Protein AF-A0AAP8N8U8-F1 (afdb_monomer)

Sequence (125 aa):
LFHNEILDEIDDYITFLRDANVDAIVFGDPAVLMSVRQIAPNMQLHWNTETTATNWFTCNYWGKRGAKRAVLARELSFEAVTEMKENAEVEIEVQVHGMTCMFQSKRSLVGNYFEYQGKNMEVIE

Mean predicted aligned error: 7.37 Å

Nearest PDB structures (foldseek):
  1so4-assembly1_B  TM=5.449E-01  e=4.226E-03  Escherichia coli
  3exr-assembly2_B  TM=5.591E-01  e=8.675E-03  Streptococcus mutans
  1q6q-assembly1_A  TM=5.051E-01  e=2.855E-03  Escherichia coli
  3f4w-assembly1_B  TM=5.907E-01  e=3.004E-02  Salmonella enterica subsp. enterica serovar Typhimurium
  7z8v-assembly1_F  TM=4.101E-01  e=6.489E-01  Homo sapiens

Foldseek 3Di:
DDDPVCLVVLLVVLLVCVVVVDQADEDADVSNLVSCCPRPVPHAYEYEPQAPQQAQVVQVVVVVSRHQEYEHHQPDDPVSLVVSVVRHPHHYHYDPDDDGDDPDPLDDPVQVVCVVVVHHDPPDD

Secondary structure (DSSP, 8-state):
---GGGTTTHHHHHHHHHHTT-SEEEE-SHHHHHHHHHH-TTSEEEE--SS---SHHHHHHHHTTTEEEEEPPTT--HHHHHHHHHH-SSEEE---SS--------SSHHHHHHHHTT-------

Solvent-accessible surface area (backbone atoms only — not comparable to full-atom values): 7676 Å² total; per-residue (Å²): 130,86,52,80,91,56,54,79,52,49,58,61,50,52,50,52,43,57,76,70,62,60,79,61,48,79,40,65,51,67,68,56,59,60,45,36,58,75,79,41,68,84,61,39,28,32,39,41,65,69,68,72,42,78,51,32,68,62,42,33,56,41,28,78,73,58,28,52,28,30,37,41,23,76,88,59,50,72,67,54,54,50,57,34,58,75,67,32,84,33,46,77,44,72,79,87,77,81,91,73,93,73,84,70,80,89,77,50,75,66,60,57,52,34,51,75,70,75,41,91,73,86,80,80,128

Structure (mmCIF, N/CA/C/O backbone):
data_AF-A0AAP8N8U8-F1
#
_entry.id   AF-A0AAP8N8U8-F1
#
loop_
_atom_site.group_PDB
_atom_site.id
_atom_site.type_symbol
_atom_site.label_atom_id
_atom_site.label_alt_id
_atom_site.label_comp_id
_atom_site.label_asym_id
_atom_site.label_entity_id
_atom_site.label_seq_id
_atom_site.pdbx_PDB_ins_code
_atom_site.Cartn_x
_atom_site.Cartn_y
_atom_site.Cartn_z
_atom_site.occupancy
_atom_site.B_iso_or_equiv
_atom_site.auth_seq_id
_atom_site.auth_comp_id
_atom_site.auth_asym_id
_atom_site.auth_atom_id
_atom_site.pdbx_PDB_model_num
ATOM 1 N N . LEU A 1 1 ? 11.156 -5.871 1.534 1.00 68.75 1 LEU A N 1
ATOM 2 C CA . LEU A 1 1 ? 11.842 -4.589 1.266 1.00 68.75 1 LEU A CA 1
ATOM 3 C C . LEU A 1 1 ? 12.738 -4.825 0.076 1.00 68.75 1 LEU A C 1
ATOM 5 O O . LEU A 1 1 ? 13.360 -5.886 0.043 1.00 68.75 1 LEU A O 1
ATOM 9 N N . PHE A 1 2 ? 12.741 -3.920 -0.897 1.00 85.88 2 PHE A N 1
ATOM 10 C CA . PHE A 1 2 ? 13.626 -4.079 -2.046 1.00 85.88 2 PHE A CA 1
ATOM 11 C C . PHE A 1 2 ? 15.038 -3.632 -1.658 1.00 85.88 2 PHE A C 1
ATOM 13 O O . PHE A 1 2 ? 15.226 -2.542 -1.122 1.00 85.88 2 PHE A O 1
ATOM 20 N N . HIS A 1 3 ? 16.026 -4.499 -1.871 1.00 89.19 3 HIS A N 1
ATOM 21 C CA . HIS A 1 3 ? 17.435 -4.137 -1.725 1.00 89.19 3 HIS A CA 1
ATOM 22 C C . HIS A 1 3 ? 17.929 -3.466 -3.013 1.00 89.19 3 HIS A C 1
ATOM 24 O O . HIS A 1 3 ? 17.348 -3.675 -4.073 1.00 89.19 3 HIS A O 1
ATOM 30 N N . ASN A 1 4 ? 19.002 -2.674 -2.935 1.00 91.75 4 ASN A N 1
ATOM 31 C CA . ASN A 1 4 ? 19.485 -1.878 -4.074 1.00 91.75 4 ASN A CA 1
ATOM 32 C C . ASN A 1 4 ? 19.727 -2.707 -5.346 1.00 91.75 4 ASN A C 1
ATOM 34 O O . ASN A 1 4 ? 19.463 -2.224 -6.437 1.00 91.75 4 ASN A O 1
ATOM 38 N N . GLU A 1 5 ? 20.180 -3.953 -5.192 1.00 90.38 5 GLU A N 1
ATOM 39 C CA . GLU A 1 5 ? 20.501 -4.870 -6.294 1.00 90.38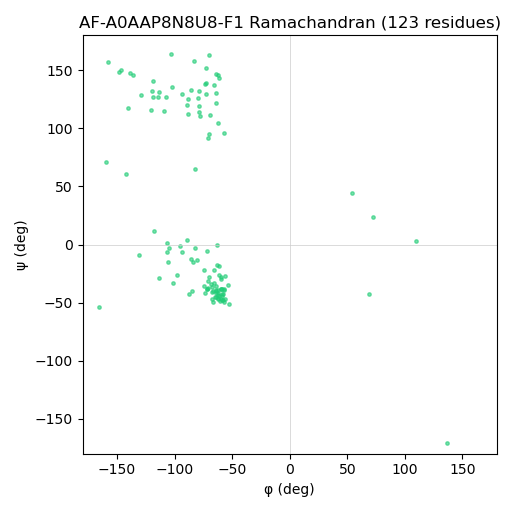 5 GLU A CA 1
ATOM 40 C C . GLU A 1 5 ? 19.305 -5.201 -7.194 1.00 90.38 5 GLU A C 1
ATOM 42 O O . GLU A 1 5 ? 19.501 -5.507 -8.361 1.00 90.38 5 GLU A O 1
ATOM 47 N N . ILE A 1 6 ? 18.080 -5.121 -6.665 1.00 87.75 6 ILE A N 1
ATOM 48 C CA . ILE A 1 6 ? 16.853 -5.465 -7.399 1.00 87.75 6 ILE A CA 1
ATOM 49 C C . ILE A 1 6 ? 16.036 -4.234 -7.803 1.00 87.75 6 ILE A C 1
ATOM 51 O O . ILE A 1 6 ? 14.959 -4.381 -8.372 1.00 87.75 6 ILE A O 1
ATOM 55 N N . LEU A 1 7 ? 16.509 -3.018 -7.498 1.00 89.50 7 LEU A N 1
ATOM 56 C CA . LEU A 1 7 ? 15.782 -1.791 -7.845 1.00 89.50 7 LEU A CA 1
ATOM 57 C C . LEU A 1 7 ? 15.726 -1.569 -9.357 1.00 89.50 7 LEU A C 1
ATOM 59 O O . LEU A 1 7 ? 14.688 -1.141 -9.856 1.00 89.50 7 LEU A O 1
ATOM 63 N N . ASP A 1 8 ? 16.800 -1.913 -10.070 1.00 88.75 8 ASP A N 1
ATOM 64 C CA . ASP A 1 8 ? 16.888 -1.746 -11.525 1.00 88.75 8 ASP A CA 1
ATOM 65 C C . ASP A 1 8 ? 15.891 -2.653 -12.277 1.00 88.75 8 ASP A C 1
ATOM 67 O O . ASP A 1 8 ? 15.487 -2.340 -13.393 1.00 88.75 8 ASP A O 1
ATOM 71 N N . GLU A 1 9 ? 15.430 -3.745 -11.656 1.00 92.75 9 GLU A N 1
ATOM 72 C CA . GLU A 1 9 ? 14.466 -4.686 -12.250 1.00 92.75 9 GLU A CA 1
ATOM 73 C C . GLU A 1 9 ? 12.997 -4.248 -12.085 1.00 92.75 9 GLU A C 1
ATOM 75 O O . GLU A 1 9 ? 12.101 -4.784 -12.745 1.00 92.75 9 GLU A O 1
ATOM 80 N N . ILE A 1 10 ? 12.715 -3.282 -11.201 1.00 94.25 10 ILE A N 1
ATOM 81 C CA . ILE A 1 10 ? 11.338 -2.870 -10.880 1.00 94.25 10 ILE A CA 1
ATOM 82 C C . ILE A 1 10 ? 10.648 -2.260 -12.108 1.00 94.25 10 ILE A C 1
ATOM 84 O O . ILE A 1 10 ? 9.474 -2.540 -12.362 1.00 94.25 10 ILE A O 1
ATOM 88 N N . ASP A 1 11 ? 11.381 -1.461 -12.878 1.00 95.00 11 ASP A N 1
ATOM 89 C CA . ASP A 1 11 ? 10.878 -0.737 -14.046 1.00 95.00 11 ASP A CA 1
ATOM 90 C C . ASP A 1 11 ? 10.431 -1.692 -15.165 1.00 95.00 11 ASP A C 1
ATOM 92 O O . ASP A 1 11 ? 9.329 -1.557 -15.719 1.00 95.00 11 ASP A O 1
ATOM 96 N N . ASP A 1 12 ? 11.248 -2.709 -15.445 1.00 95.56 12 ASP A N 1
ATOM 97 C CA . ASP A 1 12 ? 10.942 -3.759 -16.418 1.00 95.56 12 ASP A CA 1
ATOM 98 C C . ASP A 1 12 ? 9.725 -4.579 -15.973 1.00 95.56 12 ASP A C 1
ATOM 100 O O . ASP A 1 12 ? 8.821 -4.859 -16.769 1.00 95.56 12 ASP A O 1
ATOM 104 N N . TYR A 1 13 ? 9.637 -4.904 -14.680 1.00 96.00 13 TYR A N 1
ATOM 105 C CA . TYR A 1 13 ? 8.502 -5.651 -14.146 1.00 96.00 13 TYR A CA 1
ATOM 106 C C . TYR A 1 13 ? 7.195 -4.847 -14.186 1.00 96.00 13 TYR A C 1
ATOM 108 O O . TYR A 1 13 ? 6.151 -5.376 -14.569 1.00 96.00 13 TYR A O 1
ATOM 116 N N . ILE A 1 14 ? 7.223 -3.551 -13.865 1.00 97.00 14 ILE A N 1
ATOM 117 C CA . ILE A 1 14 ? 6.046 -2.673 -13.981 1.00 97.00 14 ILE A CA 1
ATOM 118 C C . ILE A 1 14 ? 5.602 -2.538 -15.438 1.00 97.00 14 ILE A C 1
ATOM 120 O O . ILE A 1 14 ? 4.399 -2.551 -15.711 1.00 97.00 14 ILE A O 1
ATOM 124 N N . THR A 1 15 ? 6.549 -2.439 -16.372 1.00 96.94 15 THR A N 1
ATOM 125 C CA . THR A 1 15 ? 6.260 -2.421 -17.813 1.00 96.94 15 THR A CA 1
ATOM 126 C C . THR A 1 15 ? 5.528 -3.695 -18.226 1.00 96.94 15 THR A C 1
ATOM 128 O O . THR A 1 15 ? 4.466 -3.617 -18.845 1.00 96.94 15 THR A O 1
ATOM 131 N N . PHE A 1 16 ? 6.027 -4.856 -17.798 1.00 97.56 16 PHE A N 1
ATOM 132 C CA . PHE A 1 16 ? 5.369 -6.140 -18.027 1.00 97.56 16 PHE A CA 1
ATOM 133 C C . PHE A 1 16 ? 3.942 -6.178 -17.456 1.00 97.56 16 PHE A C 1
ATOM 135 O O . PHE A 1 16 ? 3.011 -6.564 -18.161 1.00 97.56 16 PHE A O 1
ATOM 142 N N . LEU A 1 17 ? 3.741 -5.743 -16.206 1.00 97.69 17 LEU A N 1
ATOM 143 C CA . LEU A 1 17 ? 2.419 -5.727 -15.565 1.00 97.69 17 LEU A CA 1
ATOM 144 C C . LEU A 1 17 ? 1.429 -4.812 -16.294 1.00 97.69 17 LEU A C 1
ATOM 146 O O . LEU A 1 17 ? 0.265 -5.173 -16.479 1.00 97.69 17 LEU A O 1
ATOM 150 N N . ARG A 1 18 ? 1.889 -3.635 -16.731 1.00 96.75 18 ARG A N 1
ATOM 151 C CA . ARG A 1 18 ? 1.090 -2.706 -17.537 1.00 96.75 18 ARG A CA 1
ATOM 152 C C . ARG A 1 18 ? 0.659 -3.357 -18.848 1.00 96.75 18 ARG A C 1
ATOM 154 O O . ARG A 1 18 ? -0.518 -3.295 -19.184 1.00 96.75 18 ARG A O 1
ATOM 161 N N . ASP A 1 19 ? 1.584 -3.985 -19.566 1.00 97.38 19 ASP A N 1
ATOM 162 C CA . ASP A 1 19 ? 1.308 -4.593 -20.873 1.00 97.38 19 ASP A CA 1
ATOM 163 C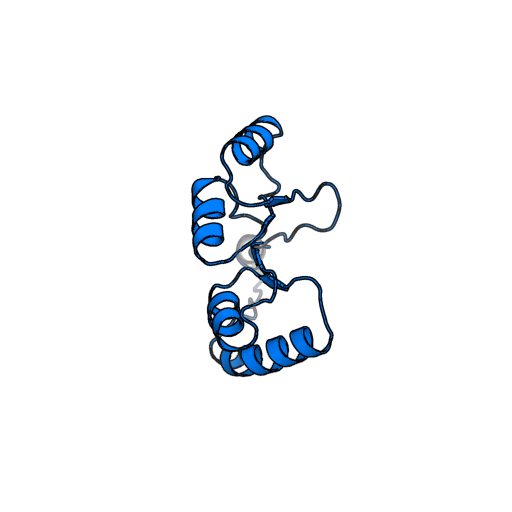 C . ASP A 1 19 ? 0.420 -5.846 -20.747 1.00 97.38 19 ASP A C 1
ATOM 165 O O . ASP A 1 19 ? -0.382 -6.143 -21.635 1.00 97.38 19 ASP A O 1
ATOM 169 N N . ALA A 1 20 ? 0.488 -6.532 -19.602 1.00 97.88 20 ALA A N 1
ATOM 170 C CA . ALA A 1 20 ? -0.437 -7.595 -19.218 1.00 97.88 20 ALA A CA 1
ATOM 171 C C . ALA A 1 20 ? -1.845 -7.089 -18.834 1.00 97.88 20 ALA A C 1
ATOM 173 O O . ALA A 1 20 ? -2.735 -7.910 -18.617 1.00 97.88 20 ALA A O 1
ATOM 174 N N . ASN A 1 21 ? -2.066 -5.769 -18.773 1.00 96.94 21 ASN A N 1
ATOM 175 C CA . ASN A 1 21 ? -3.319 -5.122 -18.368 1.00 96.94 21 ASN A CA 1
ATOM 176 C C . ASN A 1 21 ? -3.829 -5.577 -16.991 1.00 96.94 21 ASN A C 1
ATOM 178 O O . ASN A 1 21 ? -5.018 -5.850 -16.829 1.00 96.94 21 ASN A O 1
ATOM 182 N N . VAL A 1 22 ? -2.944 -5.663 -15.993 1.00 97.56 22 VAL A N 1
ATOM 183 C CA . VAL A 1 22 ? -3.393 -5.888 -14.610 1.00 97.56 22 VAL A CA 1
ATOM 184 C C . VAL A 1 22 ? -4.234 -4.709 -14.113 1.00 97.56 22 VAL A C 1
ATOM 186 O O . VAL A 1 22 ? -3.967 -3.558 -14.458 1.00 97.56 22 VAL A O 1
ATOM 189 N N . ASP A 1 23 ? -5.228 -4.985 -13.267 1.00 97.62 23 ASP A N 1
ATOM 190 C CA . ASP A 1 23 ? -6.129 -3.946 -12.752 1.00 97.62 23 ASP A CA 1
ATOM 191 C C . ASP A 1 23 ? -5.440 -2.999 -11.758 1.00 97.62 23 ASP A C 1
ATOM 193 O O . ASP A 1 23 ? -5.720 -1.798 -11.723 1.00 97.62 23 ASP A O 1
ATOM 197 N N . ALA A 1 24 ? -4.550 -3.545 -10.924 1.00 97.62 24 ALA A N 1
ATOM 198 C CA . ALA A 1 24 ? -3.839 -2.803 -9.893 1.00 97.62 24 ALA A CA 1
ATOM 199 C C . ALA A 1 24 ? -2.541 -3.502 -9.469 1.00 97.62 24 ALA A C 1
ATOM 201 O O . ALA A 1 24 ? -2.410 -4.724 -9.557 1.00 97.62 24 ALA A O 1
ATOM 202 N N . ILE A 1 25 ? -1.611 -2.721 -8.921 1.00 97.75 25 ILE A N 1
ATOM 203 C CA . ILE A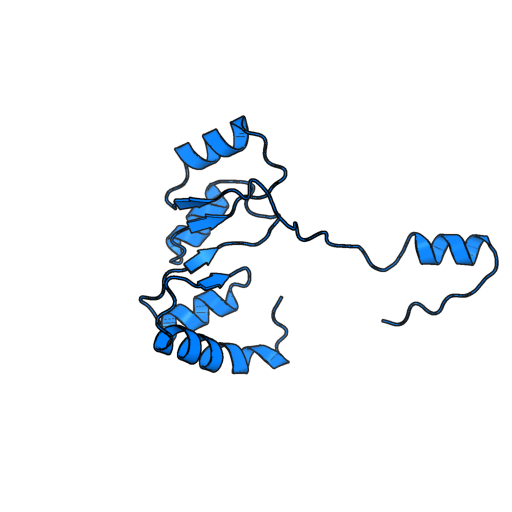 1 25 ? -0.402 -3.211 -8.253 1.00 97.75 25 ILE A CA 1
ATOM 204 C C . ILE A 1 25 ? -0.555 -3.008 -6.745 1.00 97.75 25 ILE A C 1
ATOM 206 O O . ILE A 1 25 ? -0.809 -1.898 -6.270 1.00 97.75 25 ILE A O 1
ATOM 210 N N . VAL A 1 26 ? -0.362 -4.084 -5.981 1.00 96.56 26 VAL A N 1
ATOM 211 C CA . VAL A 1 26 ? -0.265 -4.024 -4.519 1.00 96.56 26 VAL A CA 1
ATOM 212 C C . VAL A 1 26 ? 1.191 -3.772 -4.142 1.00 96.56 26 VAL A C 1
ATOM 214 O O . VAL A 1 26 ? 2.075 -4.516 -4.564 1.00 96.56 26 VAL A O 1
ATOM 217 N N . PHE A 1 27 ? 1.455 -2.732 -3.355 1.00 95.25 27 PHE A N 1
ATOM 218 C CA . PHE A 1 27 ? 2.816 -2.335 -3.002 1.00 95.25 27 PHE A CA 1
ATOM 219 C C . PHE A 1 27 ? 2.948 -1.991 -1.516 1.00 95.25 27 PHE A C 1
ATOM 221 O O . PHE A 1 27 ? 2.049 -1.404 -0.916 1.00 95.25 27 PHE A O 1
ATOM 228 N N . GLY A 1 28 ? 4.110 -2.304 -0.943 1.00 93.25 28 GLY A N 1
ATOM 229 C CA . GLY A 1 28 ? 4.505 -1.844 0.392 1.00 93.25 28 GLY A CA 1
ATOM 230 C C . GLY A 1 28 ? 5.690 -0.875 0.373 1.00 93.25 28 GLY A C 1
ATOM 231 O O . GLY A 1 28 ? 5.793 -0.009 1.238 1.00 93.25 28 GLY A O 1
ATOM 232 N N . ASP A 1 29 ? 6.572 -1.003 -0.621 1.00 93.12 29 ASP A N 1
ATOM 233 C CA . ASP A 1 29 ? 7.813 -0.236 -0.722 1.00 93.12 29 ASP A CA 1
ATOM 234 C C . ASP A 1 29 ? 7.627 1.031 -1.587 1.00 93.12 29 ASP A C 1
ATOM 236 O O . ASP A 1 29 ? 7.117 0.926 -2.709 1.00 93.12 29 ASP A O 1
ATOM 240 N N . PRO A 1 30 ? 8.036 2.226 -1.113 1.00 93.31 30 PRO A N 1
ATOM 241 C CA . PRO A 1 30 ? 7.902 3.473 -1.864 1.00 93.31 30 PRO A CA 1
ATOM 242 C C . PRO A 1 30 ? 8.565 3.463 -3.250 1.00 93.31 30 PRO A C 1
ATOM 244 O O . PRO A 1 30 ? 8.100 4.192 -4.130 1.00 93.31 30 PRO A O 1
ATOM 247 N N . ALA A 1 31 ? 9.614 2.656 -3.459 1.00 94.12 31 ALA A N 1
ATOM 248 C CA . ALA A 1 31 ? 10.310 2.563 -4.745 1.00 94.12 31 ALA A CA 1
ATOM 249 C C . ALA A 1 31 ? 9.354 2.178 -5.888 1.00 94.12 31 ALA A C 1
ATOM 251 O O . ALA A 1 31 ? 9.408 2.767 -6.967 1.00 94.12 31 ALA A O 1
ATOM 252 N N . VAL A 1 32 ? 8.394 1.284 -5.617 1.00 95.19 32 VAL A N 1
ATOM 253 C CA . VAL A 1 32 ? 7.372 0.868 -6.592 1.00 95.19 32 VAL A CA 1
ATOM 254 C C . VAL A 1 32 ? 6.498 2.050 -7.000 1.00 95.19 32 VAL A C 1
ATOM 256 O O . VAL A 1 32 ? 6.282 2.284 -8.183 1.00 95.19 32 VAL A O 1
ATOM 259 N N . LEU A 1 33 ? 6.024 2.846 -6.036 1.00 95.19 33 LEU A N 1
ATOM 260 C CA . LEU A 1 33 ? 5.195 4.018 -6.328 1.00 95.19 33 LEU A CA 1
ATOM 261 C C . LEU A 1 33 ? 5.953 5.058 -7.162 1.00 95.19 33 LEU A C 1
ATOM 263 O O . LEU A 1 33 ? 5.371 5.684 -8.049 1.00 95.19 33 LEU A O 1
ATOM 267 N N . MET A 1 34 ? 7.238 5.263 -6.868 1.00 93.94 34 MET A N 1
ATOM 268 C CA . MET A 1 34 ? 8.087 6.197 -7.609 1.00 93.94 34 MET A CA 1
ATOM 269 C C . MET A 1 34 ? 8.268 5.755 -9.065 1.00 93.94 34 MET A C 1
ATOM 271 O O . MET A 1 34 ? 8.095 6.582 -9.959 1.00 93.94 34 MET A O 1
ATOM 275 N N . SER A 1 35 ? 8.532 4.468 -9.292 1.00 95.19 35 SER A N 1
ATOM 276 C CA . SER A 1 35 ? 8.689 3.890 -10.630 1.00 95.19 35 SER A CA 1
ATOM 277 C C . SER A 1 35 ? 7.375 3.888 -11.428 1.00 95.19 35 SER A C 1
ATOM 279 O O . SER A 1 35 ? 7.311 4.402 -12.549 1.00 95.19 35 SER A O 1
ATOM 281 N N . VAL A 1 36 ? 6.264 3.448 -10.820 1.00 96.69 36 VAL A N 1
ATOM 282 C CA . VAL A 1 36 ? 4.938 3.435 -11.470 1.00 96.69 36 VAL A CA 1
ATOM 283 C C . VAL A 1 36 ? 4.533 4.828 -11.949 1.00 96.69 36 VAL A C 1
ATOM 285 O O . VAL A 1 36 ? 4.012 4.969 -13.054 1.00 96.69 36 VAL A O 1
ATOM 288 N N . ARG A 1 37 ? 4.818 5.881 -11.174 1.00 94.38 37 ARG A N 1
ATOM 289 C CA . ARG A 1 37 ? 4.537 7.268 -11.582 1.00 94.38 37 ARG A CA 1
ATOM 290 C C . ARG A 1 37 ? 5.250 7.690 -12.867 1.00 94.38 37 ARG A C 1
ATOM 292 O O . ARG A 1 37 ? 4.746 8.576 -13.552 1.00 94.38 37 ARG A O 1
ATOM 299 N N . GLN A 1 38 ? 6.403 7.103 -13.173 1.00 93.44 38 GLN A N 1
ATOM 300 C CA . GLN A 1 38 ? 7.169 7.411 -14.378 1.00 93.44 38 GLN A CA 1
ATOM 301 C C . GLN A 1 38 ? 6.722 6.553 -15.568 1.00 93.44 38 GLN A C 1
ATOM 303 O O . GLN A 1 38 ? 6.559 7.075 -16.668 1.00 93.44 38 GLN A O 1
ATOM 308 N N . ILE A 1 39 ? 6.485 5.258 -15.346 1.00 94.69 39 ILE A N 1
ATOM 309 C CA . ILE A 1 39 ? 6.356 4.259 -16.424 1.00 94.69 39 ILE A CA 1
ATOM 310 C C . ILE A 1 39 ? 4.900 3.891 -16.732 1.00 94.69 39 ILE A C 1
ATOM 312 O O . ILE A 1 39 ? 4.541 3.591 -17.876 1.00 94.69 39 ILE A O 1
ATOM 316 N N . ALA A 1 40 ? 4.044 3.907 -15.714 1.00 95.88 40 ALA A N 1
ATOM 317 C CA . ALA A 1 40 ? 2.647 3.501 -15.802 1.00 95.88 40 ALA A CA 1
ATOM 318 C C . ALA A 1 40 ? 1.751 4.414 -14.938 1.00 95.88 40 ALA A C 1
ATOM 320 O O . ALA A 1 40 ? 1.071 3.931 -14.035 1.00 95.88 40 ALA A O 1
ATOM 321 N N . PRO A 1 41 ? 1.695 5.736 -15.204 1.00 94.38 41 PRO A N 1
ATOM 322 C CA . PRO A 1 41 ? 1.054 6.717 -14.315 1.00 94.38 41 PRO A CA 1
ATOM 323 C C . PRO A 1 41 ? -0.451 6.501 -14.087 1.00 94.38 41 PRO A C 1
ATOM 325 O O . PRO A 1 41 ? -1.008 7.034 -13.131 1.00 94.38 41 PRO A O 1
ATOM 328 N N . ASN A 1 42 ? -1.109 5.727 -14.954 1.00 94.56 42 ASN A N 1
ATOM 329 C CA . ASN A 1 42 ? -2.530 5.390 -14.844 1.00 94.56 42 ASN A CA 1
ATOM 330 C C . ASN A 1 42 ? -2.792 4.065 -14.101 1.00 94.56 42 ASN A C 1
ATOM 332 O O . ASN A 1 42 ? -3.952 3.729 -13.856 1.00 94.56 42 ASN A O 1
ATOM 336 N N . MET A 1 43 ? -1.745 3.305 -13.761 1.00 97.50 43 MET A N 1
ATOM 337 C CA . MET A 1 43 ? -1.857 2.044 -13.028 1.00 97.50 43 MET A CA 1
ATOM 338 C C . MET A 1 43 ? -2.413 2.301 -11.626 1.00 97.50 43 MET A C 1
ATOM 340 O O . MET A 1 43 ? -1.924 3.175 -10.906 1.00 97.50 43 MET A O 1
ATOM 344 N N . GLN A 1 44 ? -3.439 1.548 -11.227 1.00 97.56 44 GLN A N 1
ATOM 345 C CA . GLN A 1 44 ? -4.007 1.692 -9.889 1.00 97.56 44 GLN A CA 1
ATOM 346 C C . GLN A 1 44 ? -3.057 1.078 -8.856 1.00 97.56 44 GLN A C 1
ATOM 348 O O . GLN A 1 44 ? -2.487 0.010 -9.073 1.00 97.56 44 GLN A O 1
ATOM 353 N N . LEU A 1 45 ? -2.884 1.757 -7.721 1.00 97.94 45 LEU A N 1
ATOM 354 C CA . LEU A 1 45 ? -1.978 1.320 -6.661 1.00 97.94 45 LEU A CA 1
ATOM 355 C C . LEU A 1 45 ? -2.726 1.067 -5.360 1.00 97.94 45 LEU A C 1
ATOM 357 O O . LEU A 1 45 ? -3.430 1.946 -4.857 1.00 97.94 45 LEU A O 1
ATOM 361 N N . HIS A 1 46 ? -2.540 -0.122 -4.795 1.00 97.94 46 HIS A N 1
ATOM 362 C CA . HIS A 1 46 ? -3.077 -0.505 -3.494 1.00 97.94 46 HIS A CA 1
ATOM 363 C C . HIS A 1 46 ? -1.924 -0.600 -2.499 1.00 97.94 46 HIS A C 1
ATOM 365 O O . HIS A 1 46 ? -1.027 -1.428 -2.639 1.00 97.94 46 HIS A O 1
ATOM 371 N N . TRP A 1 47 ? -1.928 0.270 -1.499 1.00 97.12 47 TRP A N 1
ATOM 372 C CA . TRP A 1 47 ? -0.909 0.257 -0.464 1.00 97.12 47 TRP A CA 1
ATOM 373 C C . TRP A 1 47 ? -1.204 -0.854 0.550 1.00 97.12 47 TRP A C 1
ATOM 375 O O . TRP A 1 47 ? -2.256 -0.845 1.188 1.00 97.12 47 TRP A O 1
ATOM 385 N N . ASN A 1 48 ? -0.283 -1.806 0.696 1.00 95.00 48 ASN A N 1
ATOM 386 C C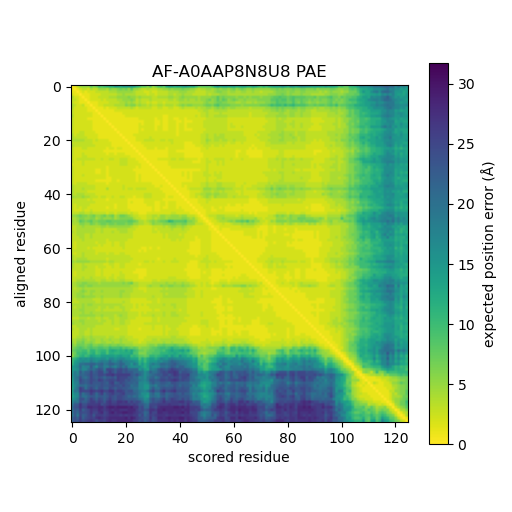A . ASN A 1 48 ? -0.349 -2.883 1.679 1.00 95.00 48 ASN A CA 1
ATOM 387 C C . ASN A 1 48 ? 1.042 -3.153 2.264 1.00 95.00 48 ASN A C 1
ATOM 389 O O . ASN A 1 48 ? 1.966 -3.574 1.567 1.00 95.00 48 ASN A O 1
ATOM 393 N N . THR A 1 4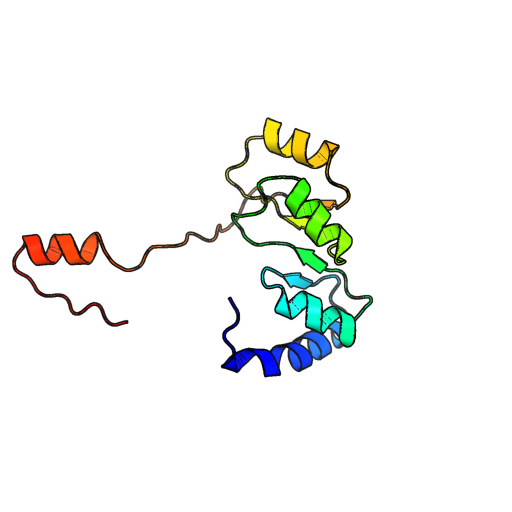9 ? 1.172 -2.942 3.566 1.00 88.56 49 THR A N 1
ATOM 394 C CA . THR A 1 49 ? 2.380 -3.220 4.358 1.00 88.56 49 THR A CA 1
ATOM 395 C C . THR A 1 49 ? 2.132 -4.262 5.436 1.00 88.56 49 THR A C 1
ATOM 397 O O . THR A 1 49 ? 2.981 -4.443 6.307 1.00 88.56 49 THR A O 1
ATOM 400 N N . GLU A 1 50 ? 0.988 -4.945 5.380 1.00 85.88 50 GLU A N 1
ATOM 401 C CA . GLU A 1 50 ? 0.564 -6.043 6.248 1.00 85.88 50 GLU A CA 1
ATOM 402 C C . GLU A 1 50 ? 0.252 -5.636 7.700 1.00 85.88 50 GLU A C 1
ATOM 404 O O . GLU A 1 50 ? -0.741 -6.105 8.254 1.00 85.88 50 GLU A O 1
ATOM 409 N N . THR A 1 51 ? 1.076 -4.781 8.314 1.00 83.81 51 THR A N 1
ATOM 410 C CA . THR A 1 51 ? 1.043 -4.467 9.754 1.00 83.81 51 THR A CA 1
ATOM 411 C C . THR A 1 51 ? 1.060 -2.972 10.081 1.00 83.81 51 THR A C 1
ATOM 413 O O . THR A 1 51 ? 0.893 -2.606 11.237 1.00 83.81 51 THR A O 1
ATOM 416 N N . THR A 1 52 ? 1.279 -2.066 9.116 1.00 89.88 52 THR A N 1
ATOM 417 C CA . THR A 1 52 ? 1.487 -0.633 9.446 1.00 89.88 52 THR A CA 1
ATOM 418 C C . THR A 1 52 ? 0.315 0.286 9.110 1.00 89.88 52 THR A C 1
ATOM 420 O O . THR A 1 52 ? 0.320 1.457 9.493 1.00 89.88 52 THR A O 1
ATOM 423 N N . ALA A 1 53 ? -0.722 -0.224 8.449 1.00 94.31 53 ALA A N 1
ATOM 424 C CA . ALA A 1 53 ? -1.936 0.525 8.137 1.00 94.31 53 ALA A CA 1
ATOM 425 C C . ALA A 1 53 ? -2.910 0.553 9.332 1.00 94.31 53 ALA A C 1
ATOM 427 O O . ALA A 1 53 ? -4.003 -0.008 9.277 1.00 94.31 53 ALA A O 1
ATOM 428 N N . THR A 1 54 ? -2.491 1.193 10.426 1.00 96.00 54 THR A N 1
ATOM 429 C CA . THR A 1 54 ? -3.225 1.254 11.707 1.00 96.00 54 THR A CA 1
ATOM 430 C C . THR A 1 54 ? -3.913 2.596 11.975 1.00 96.00 54 THR A C 1
ATOM 432 O O . THR A 1 54 ? -4.581 2.749 12.991 1.00 96.00 54 THR A O 1
ATOM 435 N N . ASN A 1 55 ? -3.740 3.586 11.093 1.00 96.50 55 ASN A N 1
ATOM 436 C CA . ASN A 1 55 ? -4.355 4.910 11.215 1.00 96.50 55 ASN A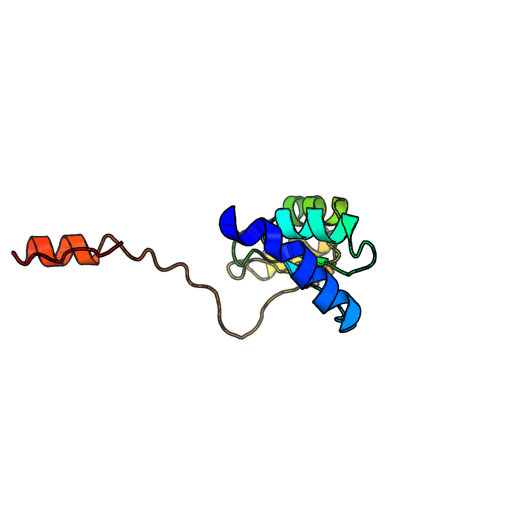 CA 1
ATOM 437 C C . ASN A 1 55 ? -4.653 5.523 9.829 1.00 96.50 55 ASN A C 1
ATOM 439 O O . ASN A 1 55 ? -3.937 5.285 8.846 1.00 96.50 55 ASN A O 1
ATOM 443 N N . TRP A 1 56 ? -5.711 6.329 9.739 1.00 97.38 56 TRP A N 1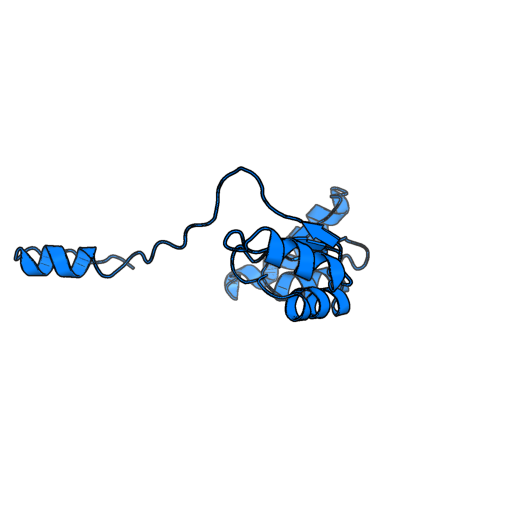
ATOM 444 C CA . TRP A 1 56 ? -6.191 6.875 8.469 1.00 97.38 56 TRP A CA 1
ATOM 445 C C . TRP A 1 56 ? -5.285 7.996 7.948 1.00 97.38 56 TRP A C 1
ATOM 447 O O . TRP A 1 56 ? -5.236 8.223 6.741 1.00 97.38 56 TRP A O 1
ATOM 457 N N . PHE A 1 57 ? -4.493 8.646 8.812 1.00 97.69 57 PHE A N 1
ATOM 458 C CA . PHE A 1 57 ? -3.505 9.639 8.383 1.00 97.69 57 PHE A CA 1
ATOM 459 C C . PHE A 1 57 ? -2.459 9.017 7.456 1.00 97.69 57 PHE A C 1
ATOM 461 O O . PHE A 1 57 ? -2.148 9.592 6.413 1.00 97.69 57 PHE A O 1
ATOM 468 N N . THR A 1 58 ? -1.939 7.832 7.791 1.00 96.31 58 THR A N 1
ATOM 469 C CA . THR A 1 58 ? -0.994 7.102 6.936 1.00 96.31 58 THR A CA 1
ATOM 470 C C . THR A 1 58 ? -1.664 6.634 5.644 1.00 96.31 58 THR A C 1
ATOM 472 O O . THR A 1 58 ? -1.080 6.780 4.570 1.00 96.31 58 THR A O 1
ATOM 475 N N . CYS A 1 59 ? -2.911 6.159 5.709 1.00 97.25 59 CYS A N 1
ATOM 476 C CA . CYS A 1 59 ? -3.671 5.786 4.512 1.00 97.25 59 CYS A CA 1
ATOM 477 C C . CYS A 1 59 ? -3.834 6.987 3.561 1.00 97.25 59 CYS A C 1
ATOM 479 O O . CYS A 1 59 ? -3.511 6.896 2.376 1.00 97.25 59 CYS A O 1
ATOM 481 N N . ASN A 1 60 ? -4.224 8.151 4.088 1.00 98.19 60 ASN A N 1
ATOM 482 C CA . ASN A 1 60 ? -4.411 9.381 3.310 1.00 98.19 60 ASN A CA 1
ATOM 483 C C . ASN A 1 60 ? -3.076 9.967 2.828 1.00 98.19 60 ASN A C 1
ATOM 485 O O . ASN A 1 60 ? -3.007 10.553 1.747 1.00 98.19 60 ASN A O 1
ATOM 489 N N . TYR A 1 61 ? -1.990 9.793 3.584 1.00 97.56 61 TYR A N 1
ATOM 490 C CA . TYR A 1 61 ? -0.637 10.155 3.151 1.00 97.56 61 TYR A CA 1
ATOM 491 C C . TYR A 1 61 ? -0.239 9.415 1.867 1.00 97.56 61 TYR A C 1
ATOM 493 O O . TYR A 1 61 ? 0.336 10.028 0.958 1.00 97.56 61 TYR A O 1
ATOM 501 N N . TRP A 1 62 ? -0.549 8.119 1.783 1.00 96.75 62 TRP A N 1
ATOM 502 C CA . TRP A 1 62 ? -0.329 7.318 0.578 1.00 96.75 62 TRP A CA 1
ATOM 503 C C . TRP A 1 62 ? -1.348 7.637 -0.514 1.00 96.75 62 TRP A C 1
ATOM 505 O O . TRP A 1 62 ? -0.968 7.733 -1.682 1.00 96.75 62 TRP A O 1
ATOM 515 N N . GLY A 1 63 ? -2.593 7.932 -0.135 1.00 96.56 63 GLY A N 1
ATOM 516 C CA . GLY A 1 63 ? -3.629 8.449 -1.031 1.00 96.56 63 GLY A CA 1
ATOM 517 C C . GLY A 1 63 ? -3.181 9.677 -1.817 1.00 96.56 63 GLY A C 1
ATOM 518 O O . GLY A 1 63 ? -3.181 9.690 -3.047 1.00 96.56 63 GLY A O 1
ATOM 519 N N . LYS A 1 64 ? -2.648 10.678 -1.111 1.00 97.00 64 LYS A N 1
ATOM 520 C CA . LYS A 1 64 ? -2.091 11.913 -1.696 1.00 97.00 64 LYS A CA 1
ATOM 521 C C . LYS A 1 64 ? -0.881 11.665 -2.604 1.00 97.00 64 LYS A C 1
ATOM 523 O O . LYS A 1 64 ? -0.529 12.522 -3.412 1.00 97.00 64 LYS A O 1
ATOM 528 N N . ARG A 1 65 ? -0.240 10.497 -2.502 1.00 95.06 65 ARG A N 1
ATOM 529 C CA . ARG A 1 65 ? 0.857 10.061 -3.382 1.00 95.06 65 ARG A CA 1
ATOM 530 C C . ARG A 1 65 ? 0.396 9.189 -4.547 1.00 95.06 65 ARG A C 1
ATOM 532 O O . ARG A 1 65 ? 1.210 8.884 -5.414 1.00 95.06 65 ARG A O 1
ATOM 539 N N . GLY A 1 66 ? -0.893 8.890 -4.649 1.00 93.81 66 GLY A N 1
ATOM 540 C CA . GLY A 1 66 ? -1.474 8.160 -5.774 1.00 93.81 66 GLY A CA 1
ATOM 541 C C . GLY A 1 66 ? -1.927 6.743 -5.439 1.00 93.81 66 GLY A C 1
ATOM 542 O O . GLY A 1 66 ? -2.402 6.057 -6.338 1.00 93.81 66 GLY A O 1
ATOM 543 N N . ALA A 1 67 ? -1.834 6.303 -4.179 1.00 96.94 67 ALA A N 1
ATOM 544 C CA . ALA A 1 67 ? -2.534 5.090 -3.773 1.00 96.94 67 ALA A CA 1
ATOM 545 C C . ALA A 1 67 ? -4.051 5.321 -3.855 1.00 96.94 67 ALA A C 1
ATOM 547 O O . ALA A 1 67 ? -4.566 6.368 -3.468 1.00 96.94 67 ALA A O 1
ATOM 548 N N . LYS A 1 68 ? -4.777 4.339 -4.369 1.00 97.38 68 LYS A N 1
ATOM 549 C CA . LYS A 1 68 ? -6.241 4.370 -4.477 1.00 97.38 68 LYS A CA 1
ATOM 550 C C . LYS A 1 68 ? -6.921 3.630 -3.346 1.00 97.38 68 LYS A C 1
ATOM 552 O O . LYS A 1 68 ? -8.037 3.976 -2.965 1.00 97.38 68 LYS A O 1
ATOM 557 N N . ARG A 1 69 ? -6.209 2.658 -2.787 1.00 98.06 69 ARG A N 1
ATOM 558 C CA . ARG A 1 69 ? -6.673 1.789 -1.721 1.00 98.06 69 ARG A CA 1
ATOM 559 C C . ARG A 1 69 ? -5.574 1.574 -0.696 1.00 98.06 69 ARG A C 1
ATOM 561 O O . ARG A 1 69 ? -4.400 1.531 -1.062 1.00 98.06 69 ARG A O 1
ATOM 568 N N . ALA A 1 70 ? -5.962 1.417 0.560 1.00 97.88 70 ALA A N 1
ATOM 569 C CA . ALA A 1 70 ? -5.104 0.953 1.636 1.00 97.88 70 ALA A CA 1
ATOM 570 C C . ALA A 1 70 ? -5.668 -0.347 2.221 1.00 97.88 70 ALA A C 1
ATOM 572 O O . ALA A 1 70 ? -6.861 -0.434 2.520 1.00 97.88 70 ALA A O 1
ATOM 573 N N . VAL A 1 71 ? -4.803 -1.344 2.386 1.00 97.00 71 VAL A N 1
ATOM 574 C CA . VAL A 1 71 ? -5.120 -2.587 3.093 1.00 97.00 71 VAL A CA 1
ATOM 575 C C . VAL A 1 71 ? -4.785 -2.386 4.564 1.00 97.00 71 VAL A C 1
ATOM 577 O O . VAL A 1 71 ? -3.641 -2.071 4.890 1.00 97.00 71 VAL A O 1
ATOM 580 N N . LEU A 1 72 ? -5.777 -2.523 5.443 1.00 96.50 72 LEU A N 1
ATOM 581 C CA . LEU A 1 72 ? -5.599 -2.293 6.875 1.00 96.50 72 LEU A CA 1
ATOM 582 C C . LEU A 1 72 ? -4.801 -3.402 7.550 1.00 96.50 72 LEU A C 1
ATOM 584 O O . LEU A 1 72 ? -4.849 -4.568 7.153 1.00 96.50 72 LEU A O 1
ATOM 588 N N . ALA A 1 73 ? -4.123 -3.019 8.629 1.00 94.00 73 ALA A N 1
ATOM 589 C CA . ALA A 1 73 ? -3.500 -3.966 9.535 1.00 94.00 73 ALA A CA 1
ATOM 590 C C . ALA A 1 73 ? -4.569 -4.871 10.182 1.00 94.00 73 ALA A C 1
ATOM 592 O O . ALA A 1 73 ? -5.702 -4.452 10.437 1.00 94.00 73 ALA A O 1
ATOM 593 N N . ARG A 1 74 ? -4.219 -6.132 10.430 1.00 90.50 74 ARG A N 1
ATOM 594 C CA . ARG A 1 74 ? -5.178 -7.199 10.790 1.00 90.50 74 ARG A CA 1
ATOM 595 C C . ARG A 1 74 ? -5.483 -7.269 12.279 1.00 90.50 74 ARG A C 1
ATOM 597 O O . ARG A 1 74 ? -6.403 -7.962 12.693 1.00 90.50 74 ARG A O 1
ATOM 604 N N . GLU A 1 75 ? -4.689 -6.580 13.079 1.00 89.38 75 GLU A N 1
ATOM 605 C CA . GLU A 1 75 ? -4.828 -6.459 14.524 1.00 89.38 75 GLU A CA 1
ATOM 606 C C . GLU A 1 75 ? -5.848 -5.391 14.952 1.00 89.38 75 GLU A C 1
ATOM 608 O O . GLU A 1 75 ? -6.083 -5.218 16.148 1.00 89.38 75 GLU A O 1
ATOM 613 N N . LEU A 1 76 ? -6.444 -4.662 14.001 1.00 93.56 76 LEU A N 1
ATOM 614 C CA . LEU A 1 76 ? -7.438 -3.634 14.296 1.00 93.56 76 LEU A CA 1
ATOM 615 C C . LEU A 1 76 ? -8.772 -4.249 14.732 1.00 93.56 76 LEU A C 1
ATOM 617 O O . LEU A 1 76 ? -9.258 -5.215 14.141 1.00 93.56 76 LEU A O 1
ATOM 621 N N . SER A 1 77 ? -9.394 -3.646 15.750 1.00 96.00 77 SER A N 1
ATOM 622 C CA . SER A 1 77 ? -10.762 -3.993 16.136 1.00 96.00 77 SER A CA 1
ATOM 623 C C . SER A 1 77 ? -11.765 -3.512 15.086 1.00 96.00 77 SER A C 1
ATOM 625 O O . SER A 1 77 ? -11.468 -2.645 14.262 1.00 96.00 77 SER A O 1
ATOM 627 N N . PHE A 1 78 ? -12.984 -4.046 15.132 1.00 95.94 78 PHE A N 1
ATOM 628 C CA . PHE A 1 78 ? -14.054 -3.621 14.233 1.00 95.94 78 PHE A CA 1
ATOM 629 C C . PHE A 1 78 ? -14.374 -2.123 14.378 1.00 95.94 78 PHE A C 1
ATOM 631 O O . PHE A 1 78 ? -14.595 -1.432 13.382 1.00 95.94 78 PHE A O 1
ATOM 638 N N . GLU A 1 79 ? -14.347 -1.603 15.606 1.00 97.81 79 GLU A N 1
ATOM 639 C CA . GLU A 1 79 ? -14.544 -0.182 15.897 1.00 97.81 79 GLU A CA 1
ATOM 640 C C . GLU A 1 79 ? -13.444 0.662 15.249 1.00 97.81 79 GLU A C 1
ATOM 642 O O . GLU A 1 79 ? -13.750 1.633 14.561 1.00 97.81 79 GLU A O 1
ATOM 647 N N . ALA A 1 80 ? -12.179 0.244 15.381 1.00 97.06 80 ALA A N 1
ATOM 648 C CA . ALA A 1 80 ? -11.055 0.924 14.744 1.00 97.06 80 ALA A CA 1
ATOM 649 C C . ALA A 1 80 ? -11.173 0.893 13.212 1.00 97.06 80 ALA A C 1
ATOM 651 O O . ALA A 1 80 ? -10.991 1.914 12.562 1.00 97.06 80 ALA A O 1
ATOM 652 N N . VAL A 1 81 ? -11.537 -0.247 12.614 1.00 97.62 81 VAL A N 1
ATOM 653 C CA . VAL A 1 81 ? -11.781 -0.354 11.161 1.00 97.62 81 VAL A CA 1
ATOM 654 C C . VAL A 1 81 ? -12.904 0.587 10.706 1.00 97.62 81 VAL A C 1
ATOM 656 O O . VAL A 1 81 ? -12.808 1.191 9.635 1.00 97.62 81 VAL A O 1
ATOM 659 N N . THR A 1 82 ? -13.953 0.738 11.512 1.00 97.69 82 THR A N 1
ATOM 660 C CA . THR A 1 82 ? -15.071 1.644 11.213 1.00 97.69 82 THR A CA 1
ATOM 661 C C . THR A 1 82 ? -14.610 3.102 11.240 1.00 97.69 82 THR A C 1
ATOM 663 O O . THR A 1 82 ? -14.795 3.812 10.252 1.00 97.69 82 THR A O 1
ATOM 666 N N . GLU A 1 83 ? -13.908 3.519 12.297 1.00 98.00 83 GLU A N 1
ATOM 667 C CA . GLU A 1 83 ? -13.325 4.865 12.414 1.00 98.00 83 GLU A CA 1
ATOM 668 C C . GLU A 1 83 ? -12.359 5.171 11.257 1.00 98.00 83 GLU A C 1
ATOM 670 O O . GLU A 1 83 ? -12.381 6.253 10.661 1.00 98.00 83 GLU A O 1
ATOM 675 N N . MET A 1 84 ? -11.524 4.193 10.898 1.00 97.56 84 MET A N 1
ATOM 676 C CA . MET A 1 84 ? -10.624 4.27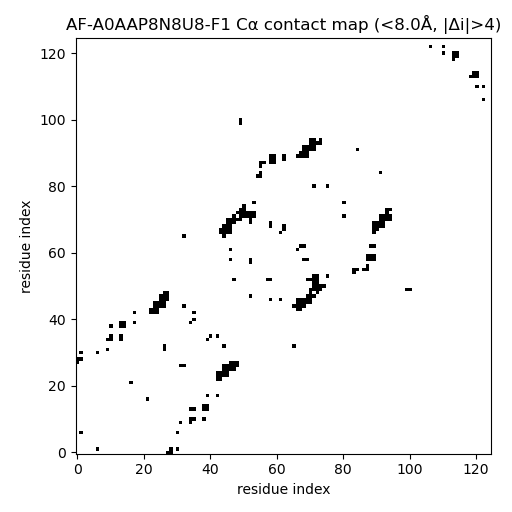8 9.751 1.00 97.56 84 MET A CA 1
ATOM 677 C C . MET A 1 84 ? -11.397 4.576 8.472 1.00 97.56 84 MET A C 1
ATOM 679 O O . MET A 1 84 ? -11.007 5.461 7.711 1.00 97.56 84 MET A O 1
ATOM 683 N N . LYS A 1 85 ? -12.500 3.857 8.231 1.00 97.19 85 LYS A N 1
ATOM 684 C CA . LYS A 1 85 ? -13.292 4.020 7.013 1.00 97.19 85 LYS A CA 1
ATOM 685 C C . LYS A 1 85 ? -14.013 5.365 6.944 1.00 97.19 85 LYS A C 1
ATOM 687 O O . LYS A 1 85 ? -14.142 5.897 5.842 1.00 97.19 85 LYS A O 1
ATOM 692 N N . GLU A 1 86 ? -14.451 5.908 8.076 1.00 98.12 86 GLU A N 1
ATOM 693 C CA . GLU A 1 86 ? -15.112 7.218 8.160 1.00 98.12 86 GLU A CA 1
ATOM 694 C C . GLU A 1 86 ? -14.180 8.379 7.785 1.00 98.12 86 GLU A C 1
ATOM 696 O O . GLU A 1 86 ? -14.629 9.360 7.195 1.00 98.12 86 GLU A O 1
ATOM 701 N N . ASN A 1 87 ? -12.884 8.260 8.088 1.00 98.38 87 ASN A N 1
ATOM 702 C CA . ASN A 1 87 ? -11.905 9.339 7.906 1.00 98.38 87 ASN A CA 1
ATOM 703 C C . ASN A 1 87 ? -10.960 9.141 6.705 1.00 98.38 87 ASN A C 1
ATOM 705 O O . ASN A 1 87 ? -10.267 10.075 6.285 1.00 98.38 87 ASN A O 1
ATOM 709 N N . ALA A 1 88 ? -10.883 7.932 6.148 1.00 97.75 88 ALA A N 1
ATOM 710 C CA . ALA A 1 88 ? -10.019 7.647 5.011 1.00 97.75 88 ALA A CA 1
ATOM 711 C C . ALA A 1 88 ? -10.550 8.264 3.705 1.00 97.75 88 ALA A C 1
ATOM 713 O O . ALA A 1 88 ? -11.685 8.038 3.292 1.00 97.75 88 ALA A O 1
ATOM 714 N N . GLU A 1 89 ? -9.670 8.979 3.006 1.00 97.94 89 GLU A N 1
ATOM 715 C CA . GLU A 1 89 ? -9.884 9.538 1.665 1.00 97.94 89 GLU A CA 1
ATOM 716 C C . GLU A 1 89 ? -9.671 8.482 0.558 1.00 97.94 89 GLU A C 1
ATOM 718 O O . GLU A 1 89 ? -10.025 8.707 -0.598 1.00 97.94 89 GLU A O 1
ATOM 723 N N . VAL A 1 90 ? -9.080 7.333 0.904 1.00 97.56 90 VAL A N 1
ATOM 724 C CA . VAL A 1 90 ? -8.835 6.189 0.009 1.00 97.56 90 VAL A CA 1
ATOM 725 C C . VAL A 1 90 ? -9.842 5.062 0.244 1.00 97.56 90 VAL A C 1
ATOM 727 O O . VAL A 1 90 ? -10.522 4.997 1.274 1.00 97.56 90 VAL A O 1
ATOM 730 N N . GLU A 1 91 ? -9.930 4.130 -0.704 1.00 98.19 91 GLU A N 1
ATOM 731 C CA . GLU A 1 91 ? -10.620 2.866 -0.459 1.00 98.19 91 GLU A CA 1
ATOM 732 C C . GLU A 1 91 ? -9.927 2.094 0.668 1.00 98.19 91 GLU A C 1
ATOM 734 O O . GLU A 1 91 ? -8.703 2.108 0.791 1.00 98.19 91 GLU A O 1
ATOM 739 N N . ILE A 1 92 ? -10.722 1.411 1.485 1.00 97.69 92 ILE A N 1
ATOM 740 C CA . ILE A 1 92 ? -10.235 0.617 2.607 1.00 97.69 92 ILE A CA 1
ATOM 741 C C . ILE A 1 92 ? -10.537 -0.844 2.310 1.00 97.69 92 ILE A C 1
ATOM 743 O O . ILE A 1 92 ? -11.681 -1.193 2.018 1.00 97.69 92 ILE A O 1
ATOM 747 N N . GLU A 1 93 ? -9.512 -1.682 2.393 1.00 96.69 93 GLU A N 1
ATOM 748 C CA . GLU A 1 93 ? -9.611 -3.131 2.255 1.00 96.69 93 GLU A CA 1
ATOM 749 C C . GLU A 1 93 ? -9.153 -3.808 3.543 1.00 96.69 93 GLU A C 1
ATOM 751 O O . GLU A 1 93 ? -8.206 -3.373 4.196 1.00 96.69 93 GLU A O 1
ATOM 756 N N . VAL A 1 94 ? -9.859 -4.869 3.926 1.00 94.75 94 VAL A N 1
ATOM 757 C CA . VAL A 1 94 ? -9.599 -5.632 5.147 1.00 94.75 94 VAL A CA 1
ATOM 758 C C . VAL A 1 94 ? -9.524 -7.101 4.774 1.00 94.75 94 VAL A C 1
ATOM 760 O O . VAL A 1 94 ? -10.432 -7.631 4.130 1.00 94.75 94 VAL A O 1
ATOM 763 N N . GLN A 1 95 ? -8.459 -7.777 5.199 1.00 91.50 95 GLN A N 1
ATOM 764 C CA . GLN A 1 95 ? -8.363 -9.220 5.024 1.00 91.50 95 GLN A CA 1
ATOM 765 C C . GLN A 1 95 ? -9.199 -9.928 6.097 1.00 91.50 95 GLN A C 1
ATOM 767 O O . GLN A 1 95 ? -8.877 -9.875 7.280 1.00 91.50 95 GLN A O 1
ATOM 772 N N . VAL A 1 96 ? -10.267 -10.609 5.676 1.00 91.12 96 VAL A N 1
ATOM 773 C CA . VAL A 1 96 ? -11.166 -11.355 6.580 1.00 91.12 96 VAL A CA 1
ATOM 774 C C . VAL A 1 96 ? -10.642 -12.765 6.864 1.00 91.12 96 VAL A C 1
ATOM 776 O O . VAL A 1 96 ? -10.722 -13.260 7.985 1.00 91.12 96 VAL A O 1
ATOM 779 N N . HIS A 1 97 ? -10.105 -13.429 5.841 1.00 89.56 97 HIS A N 1
ATOM 780 C CA . HIS A 1 97 ? -9.553 -14.776 5.932 1.00 89.56 97 HIS A CA 1
ATOM 781 C C . HIS A 1 97 ? -8.362 -14.919 4.980 1.00 89.56 97 HIS A C 1
ATOM 783 O O . HIS A 1 97 ? -8.325 -14.271 3.933 1.00 89.56 97 HIS A O 1
ATOM 789 N N . GLY A 1 98 ? -7.401 -15.772 5.330 1.00 84.69 98 GLY A N 1
ATOM 790 C CA . GLY A 1 98 ? -6.230 -16.055 4.504 1.00 84.69 98 GLY A CA 1
ATOM 791 C C . GLY A 1 98 ? -4.935 -16.111 5.303 1.00 84.69 98 GLY A C 1
ATOM 792 O O . GLY A 1 98 ? -4.933 -16.126 6.533 1.00 84.69 98 GLY A O 1
ATOM 793 N N . MET A 1 99 ? -3.824 -16.173 4.575 1.00 79.06 99 MET A N 1
ATOM 794 C CA . MET A 1 99 ? -2.489 -16.176 5.163 1.00 79.06 99 MET A CA 1
ATOM 795 C C . MET A 1 99 ? -2.090 -14.753 5.561 1.00 79.06 99 MET A C 1
ATOM 797 O O . MET A 1 99 ? -2.206 -13.825 4.759 1.00 79.06 99 MET A O 1
ATOM 801 N N . THR A 1 100 ? -1.593 -14.615 6.787 1.00 77.12 100 THR A N 1
ATOM 802 C CA . THR A 1 100 ? -1.015 -13.381 7.328 1.00 77.12 100 THR A CA 1
ATOM 803 C C . THR A 1 100 ? 0.503 -13.498 7.311 1.00 77.12 100 THR A C 1
ATOM 805 O O . THR A 1 100 ? 1.040 -14.521 7.749 1.00 77.12 100 THR A O 1
ATOM 808 N N . CYS A 1 101 ? 1.214 -12.458 6.870 1.00 72.12 101 CYS A N 1
ATOM 809 C CA . CYS A 1 101 ? 2.658 -12.384 7.078 1.00 72.12 101 CYS A CA 1
ATOM 810 C C . CYS A 1 101 ? 2.976 -12.351 8.580 1.00 72.12 101 CYS A C 1
ATOM 812 O O . CYS A 1 101 ? 2.835 -11.324 9.240 1.00 72.12 101 CYS A O 1
ATOM 814 N N . MET A 1 102 ? 3.444 -13.474 9.125 1.00 64.31 102 MET A N 1
ATOM 815 C CA . MET A 1 102 ? 4.093 -13.494 10.432 1.00 64.31 102 MET A CA 1
ATOM 816 C C . MET A 1 102 ? 5.584 -13.232 10.252 1.00 64.31 102 MET A C 1
ATOM 818 O O . MET A 1 102 ? 6.316 -14.065 9.715 1.00 64.31 102 MET A O 1
ATOM 822 N N . PHE A 1 103 ? 6.048 -12.078 10.730 1.00 62.03 103 PHE A N 1
ATOM 823 C CA . PHE A 1 103 ? 7.475 -11.815 10.862 1.00 62.03 103 PHE A CA 1
ATOM 824 C C . PHE A 1 103 ? 8.035 -12.687 11.985 1.00 62.03 103 PHE A C 1
ATOM 826 O O . PHE A 1 103 ? 7.969 -12.347 13.165 1.00 62.03 103 PHE A O 1
ATOM 833 N N . GLN A 1 104 ? 8.580 -13.843 11.621 1.00 52.59 104 GLN A N 1
ATOM 834 C CA . GLN A 1 104 ? 9.323 -14.662 12.562 1.00 52.59 104 GLN A CA 1
ATOM 835 C C . GLN A 1 104 ? 10.719 -14.059 12.732 1.00 52.59 104 GLN A C 1
ATOM 837 O O . GLN A 1 104 ? 11.542 -14.102 11.816 1.00 52.59 104 GLN A O 1
ATOM 842 N N . SER A 1 105 ? 10.980 -13.501 13.918 1.00 61.25 105 SER A N 1
ATOM 843 C CA . SER A 1 105 ? 12.326 -13.160 14.384 1.00 61.25 105 SER A CA 1
ATOM 844 C C . SER A 1 105 ? 13.158 -14.439 14.352 1.00 61.25 105 SER A C 1
ATOM 846 O O . SER A 1 105 ? 13.052 -15.284 15.238 1.00 61.25 105 SER A O 1
ATOM 848 N N . LYS A 1 106 ? 13.915 -14.668 13.278 1.00 58.62 106 LYS A N 1
ATOM 849 C CA . LYS A 1 106 ? 14.582 -15.953 13.035 1.00 58.62 106 LYS A CA 1
ATOM 850 C C . LYS A 1 106 ? 15.641 -16.316 14.093 1.00 58.62 106 LYS A C 1
ATOM 852 O O . LYS A 1 106 ? 16.304 -17.327 13.906 1.00 58.62 106 LYS A O 1
ATOM 857 N N . ARG A 1 107 ? 15.914 -15.503 15.129 1.00 59.78 107 ARG A N 1
ATOM 858 C CA . ARG A 1 107 ? 17.239 -15.532 15.786 1.00 59.78 107 ARG A CA 1
ATOM 859 C C . ARG A 1 107 ? 17.334 -14.965 17.211 1.00 59.78 107 ARG A C 1
ATOM 861 O O . ARG A 1 107 ? 18.001 -13.961 17.408 1.00 59.78 107 ARG A O 1
ATOM 868 N N . SER A 1 108 ? 16.789 -15.614 18.241 1.00 60.16 108 SER A N 1
ATOM 869 C CA . SER A 1 108 ? 17.286 -15.327 19.613 1.00 60.16 108 SER A CA 1
ATOM 870 C C . SER A 1 108 ? 16.867 -16.345 20.660 1.00 60.16 108 SER A C 1
ATOM 872 O O . SER A 1 108 ? 17.722 -16.930 21.316 1.00 60.16 108 SER A O 1
ATOM 874 N N . LEU A 1 109 ? 15.570 -16.628 20.787 1.00 65.81 109 LEU A N 1
ATOM 875 C CA . LEU A 1 109 ? 15.094 -17.566 21.812 1.00 65.81 109 LEU A CA 1
ATOM 876 C C . LEU A 1 109 ? 15.719 -18.967 21.659 1.00 65.81 109 LEU A C 1
ATOM 878 O O . LEU A 1 109 ? 16.082 -19.606 22.640 1.00 65.81 109 LEU A O 1
ATOM 882 N N . VAL A 1 110 ? 15.885 -19.415 20.414 1.00 59.41 110 VAL A N 1
ATOM 883 C CA . VAL A 1 110 ? 16.468 -20.718 20.072 1.00 59.41 110 VAL A CA 1
ATOM 884 C C . VAL A 1 110 ? 17.982 -20.738 20.292 1.00 59.41 110 VAL A C 1
ATOM 886 O O . VAL A 1 110 ? 18.480 -21.700 20.859 1.00 59.41 110 VAL A O 1
ATOM 889 N N . GLY A 1 111 ? 18.708 -19.676 19.932 1.00 65.62 111 GLY A N 1
ATOM 890 C CA . GLY A 1 111 ? 20.141 -19.582 20.243 1.00 65.62 111 GLY A CA 1
ATOM 891 C C . GLY A 1 111 ? 20.392 -19.702 21.751 1.00 65.62 111 GLY A C 1
ATOM 892 O O . GLY A 1 111 ? 21.135 -20.576 22.194 1.00 65.62 111 GLY A O 1
ATOM 893 N N . ASN A 1 112 ? 19.646 -18.927 22.540 1.00 71.44 112 ASN A N 1
ATOM 894 C CA . ASN A 1 112 ? 19.780 -18.871 23.998 1.00 71.44 112 ASN A CA 1
ATOM 895 C C . ASN A 1 112 ? 19.446 -20.203 24.698 1.00 71.44 112 ASN A C 1
ATOM 897 O O . ASN A 1 112 ? 20.056 -20.557 25.705 1.00 71.44 112 ASN A O 1
ATOM 901 N N . TYR A 1 113 ? 18.470 -20.960 24.189 1.00 72.50 113 TYR A N 1
ATOM 902 C CA . TYR A 1 113 ? 18.082 -22.244 24.780 1.00 72.50 113 TYR A CA 1
ATOM 903 C C . TYR A 1 113 ? 19.130 -23.347 24.553 1.00 72.50 113 TYR A C 1
ATOM 905 O O . TYR A 1 113 ? 19.378 -24.160 25.445 1.00 72.50 113 TYR A O 1
ATOM 913 N N . PHE A 1 114 ? 19.763 -23.380 23.377 1.00 70.12 114 PHE A N 1
ATOM 914 C CA . PHE A 1 114 ? 20.802 -24.368 23.068 1.00 70.12 114 PHE A CA 1
ATOM 915 C C . PHE A 1 114 ? 22.101 -24.089 23.826 1.00 70.12 114 PHE A C 1
ATOM 917 O O . PHE A 1 114 ? 22.694 -25.024 24.369 1.00 70.12 114 PHE A O 1
ATOM 924 N N . GLU A 1 115 ? 22.463 -22.815 23.965 1.00 75.06 115 GLU A N 1
ATOM 925 C CA . GLU A 1 115 ? 23.563 -22.374 24.823 1.00 75.06 115 GLU A CA 1
ATOM 926 C C . GLU A 1 115 ? 23.331 -22.781 26.287 1.00 75.06 115 GLU A C 1
ATOM 928 O O . GLU A 1 115 ? 24.207 -23.378 26.912 1.00 75.06 115 GLU A O 1
ATOM 933 N N . TYR A 1 116 ? 22.111 -22.594 26.809 1.00 80.50 116 TYR A N 1
ATOM 934 C CA . TYR A 1 116 ? 21.737 -23.049 28.155 1.00 80.50 116 TYR A CA 1
ATOM 935 C C . TYR A 1 116 ? 21.868 -24.575 28.351 1.00 80.50 116 TYR A C 1
ATOM 937 O O . TYR A 1 116 ? 22.149 -25.041 29.453 1.00 80.50 116 TYR A O 1
ATOM 945 N N . GLN A 1 117 ? 21.697 -25.373 27.295 1.00 79.31 117 GLN A N 1
ATOM 946 C CA . GLN A 1 117 ? 21.875 -26.834 27.304 1.00 79.31 117 GLN A CA 1
ATOM 947 C C . GLN A 1 117 ? 23.319 -27.277 26.986 1.00 79.31 117 GLN A C 1
ATOM 949 O O . GLN A 1 117 ? 23.578 -28.477 26.863 1.00 79.31 117 GLN A O 1
ATOM 954 N N . GLY A 1 118 ? 24.252 -26.331 26.826 1.00 79.19 118 GLY A N 1
ATOM 955 C CA . GLY A 1 118 ? 25.661 -26.595 26.526 1.00 79.19 118 GLY A CA 1
ATOM 956 C C . GLY A 1 118 ? 25.923 -27.090 25.101 1.00 79.19 118 GLY A C 1
ATOM 957 O O . GLY A 1 118 ? 26.913 -27.781 24.865 1.00 79.19 118 GLY A O 1
ATOM 958 N N . LYS A 1 119 ? 25.033 -26.791 24.150 1.00 75.62 119 LYS A N 1
ATOM 959 C CA . LYS A 1 119 ? 25.161 -27.172 22.736 1.00 75.62 119 LYS A CA 1
ATOM 960 C C . LYS A 1 119 ? 25.339 -25.919 21.880 1.00 75.62 119 LYS A C 1
ATOM 962 O O . LYS A 1 119 ? 24.543 -24.995 21.984 1.00 75.62 119 LYS A O 1
ATOM 967 N N . ASN A 1 120 ? 26.326 -25.911 20.986 1.00 66.12 120 ASN A N 1
ATOM 968 C CA . ASN A 1 120 ? 26.503 -24.809 20.038 1.00 66.12 120 ASN A CA 1
ATOM 969 C C . ASN A 1 120 ? 25.638 -25.010 18.794 1.00 66.12 120 ASN A C 1
ATOM 971 O O . ASN A 1 120 ? 25.646 -26.084 18.191 1.00 66.12 120 ASN A O 1
ATOM 975 N N . MET A 1 121 ? 24.934 -23.955 18.396 1.00 61.19 121 MET A N 1
ATOM 976 C CA . MET A 1 121 ? 24.288 -23.855 17.094 1.00 61.19 121 MET A CA 1
ATOM 977 C C . MET A 1 121 ? 24.882 -22.640 16.384 1.00 61.19 121 MET A C 1
ATOM 979 O O . MET A 1 121 ? 24.724 -21.520 16.866 1.00 61.19 121 MET A O 1
ATOM 983 N N . GLU A 1 122 ? 25.579 -22.842 15.265 1.00 59.44 122 GLU A N 1
ATOM 984 C CA . GLU A 1 122 ? 25.930 -21.715 14.401 1.00 59.44 122 GLU A CA 1
ATOM 985 C C . GLU A 1 122 ? 24.642 -21.209 13.760 1.00 59.44 122 GLU A C 1
ATOM 987 O O . GLU A 1 122 ? 23.995 -21.895 12.965 1.00 59.44 122 GLU A O 1
ATOM 992 N N . VAL A 1 123 ? 24.232 -20.010 14.165 1.00 55.66 123 VAL A N 1
ATOM 993 C CA . VAL A 1 123 ? 23.138 -19.298 13.520 1.00 55.66 123 VAL A CA 1
ATOM 994 C C . VAL A 1 123 ? 23.661 -18.857 12.158 1.00 55.66 123 VAL A C 1
ATOM 996 O O . VAL A 1 123 ? 24.284 -17.808 12.047 1.00 55.66 123 VAL A O 1
ATOM 999 N N . ILE A 1 124 ? 23.462 -19.686 11.132 1.00 56.84 124 ILE A N 1
ATOM 1000 C CA . ILE A 1 124 ? 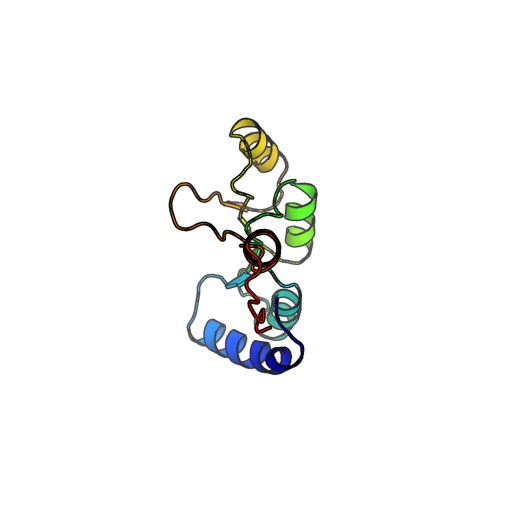23.821 -19.314 9.762 1.00 56.84 124 ILE A CA 1
ATOM 1001 C C . ILE A 1 124 ? 22.938 -18.135 9.373 1.00 56.84 124 ILE A C 1
ATOM 1003 O O . ILE A 1 124 ? 21.704 -18.222 9.475 1.00 56.84 124 ILE A O 1
ATOM 1007 N N . GLU A 1 125 ? 23.594 -17.030 9.016 1.00 48.56 125 GLU A N 1
ATOM 1008 C CA . GLU A 1 125 ? 22.965 -15.783 8.597 1.00 48.56 125 GLU A CA 1
ATOM 1009 C C . GLU A 1 125 ? 22.234 -15.868 7.259 1.00 48.56 125 GLU A C 1
ATOM 1011 O O . GLU A 1 125 ? 22.694 -16.597 6.359 1.00 48.56 125 GLU A O 1
#

Radius of gyration: 19.0 Å; Cα contacts (8 Å, |Δi|>4): 146; chains: 1; bounding box: 42×39×49 Å

pLDDT: mean 88.59, std 12.97, range [48.56, 98.38]